Protein AF-A0A3P7NQ62-F1 (afdb_monomer)

Mean predicted aligned error: 7.1 Å

InterPro domains:
  IPR000615 Bestrophin [PTHR10736] (4-85)
  IPR021134 Bestrophin-like [PF01062] (8-86)

Foldseek 3Di:
DDDDDPDDPVVLQPDDPPHPCVVCVVVVVVVVVVVVVVVCCLPPPDDPVRNVVVVVVVVVVVVVVVVDPVVVVVVVVVVVVVVVCVVPVD

Solvent-accessible surface area (backbone atoms only — not comparable to full-atom values): 5496 Å² total; per-residue (Å²): 137,84,86,85,80,94,70,61,74,74,62,63,72,73,43,69,84,94,25,68,62,69,70,46,48,62,60,52,51,54,50,50,53,53,51,52,52,53,51,48,43,60,69,76,69,49,50,77,71,55,50,54,56,48,50,53,52,52,52,52,50,54,57,56,58,69,73,55,65,57,72,59,54,49,51,54,52,50,51,55,50,52,55,49,40,62,73,76,70,106

pLDDT: mean 88.23, std 11.8, range [40.22, 98.25]

Radius of gyration: 20.41 Å; Cα contacts (8 Å, |Δi|>4): 12; chains: 1; bounding box: 41×27×56 Å

Secondary structure (DSSP, 8-state):
------S-HHHHHT--TT-HHHHHHHHHHHHHHHHHHHHHHHHHT--HHHHHHHHHHHHHHHHHHHHS-HHHHHHHHHHHHHHHHHHH--

Structure (mmCIF, N/CA/C/O backbone):
data_AF-A0A3P7NQ62-F1
#
_entry.id   AF-A0A3P7NQ62-F1
#
loop_
_atom_site.group_PDB
_atom_site.id
_atom_site.type_symbol
_atom_site.label_atom_id
_atom_site.label_alt_id
_atom_site.label_comp_id
_atom_site.label_asym_id
_atom_site.label_entity_id
_atom_site.label_seq_id
_atom_site.pdbx_PDB_ins_code
_atom_site.Cartn_x
_atom_site.Cartn_y
_atom_site.Cartn_z
_atom_site.occupancy
_atom_site.B_iso_or_equiv
_atom_site.auth_seq_id
_atom_site.auth_comp_id
_atom_site.auth_asym_id
_atom_site.auth_atom_id
_atom_site.pdbx_PDB_model_num
ATOM 1 N N . MET A 1 1 ? 8.192 -0.306 -32.704 1.00 40.22 1 MET A N 1
ATOM 2 C CA . MET A 1 1 ? 7.404 0.947 -32.727 1.00 40.22 1 MET A CA 1
ATOM 3 C C . MET A 1 1 ? 7.817 1.745 -31.498 1.00 40.22 1 MET A C 1
ATOM 5 O O . MET A 1 1 ? 7.286 1.522 -30.420 1.00 40.22 1 MET A O 1
ATOM 9 N N . THR A 1 2 ? 8.874 2.542 -31.618 1.00 53.41 2 THR A N 1
ATOM 10 C CA . THR A 1 2 ? 9.408 3.360 -30.523 1.00 53.41 2 THR A CA 1
ATOM 11 C C . THR A 1 2 ? 8.580 4.636 -30.435 1.00 53.41 2 THR A C 1
ATOM 13 O O . THR A 1 2 ? 8.372 5.313 -31.438 1.00 53.41 2 THR A O 1
ATOM 16 N N . ILE A 1 3 ? 8.028 4.924 -29.259 1.00 62.91 3 ILE A N 1
ATOM 17 C CA . ILE A 1 3 ? 7.221 6.125 -29.043 1.00 62.91 3 ILE A CA 1
ATOM 18 C C . ILE A 1 3 ? 8.191 7.244 -28.643 1.00 62.91 3 ILE A C 1
ATOM 20 O O . ILE A 1 3 ? 8.797 7.160 -27.578 1.00 62.91 3 ILE A O 1
ATOM 24 N N . SER A 1 4 ? 8.390 8.241 -29.509 1.00 58.16 4 SER A N 1
ATOM 25 C CA . SER A 1 4 ? 9.142 9.464 -29.195 1.00 58.16 4 SER A CA 1
ATOM 26 C C . SER A 1 4 ? 8.210 10.477 -28.530 1.00 58.16 4 SER A C 1
ATOM 28 O O . SER A 1 4 ? 7.116 10.722 -29.042 1.00 58.16 4 SER A O 1
ATOM 30 N N . TYR A 1 5 ? 8.624 11.053 -27.402 1.00 62.81 5 TYR A N 1
ATOM 31 C CA . TYR A 1 5 ? 7.816 11.998 -26.631 1.00 62.81 5 TYR A CA 1
ATOM 32 C C . TYR A 1 5 ? 8.523 13.355 -26.541 1.00 62.81 5 TYR A C 1
ATOM 34 O O . TYR A 1 5 ? 9.613 13.425 -25.984 1.00 62.81 5 TYR A O 1
ATOM 42 N N . ASP A 1 6 ? 7.869 14.402 -27.048 1.00 65.38 6 ASP A N 1
ATOM 43 C CA . ASP A 1 6 ? 8.246 15.821 -26.890 1.00 65.38 6 ASP A CA 1
ATOM 44 C C . ASP A 1 6 ? 7.323 16.558 -25.888 1.00 65.38 6 ASP A C 1
ATOM 46 O O . ASP A 1 6 ? 7.343 17.782 -25.785 1.00 65.38 6 ASP A O 1
ATOM 50 N N . GLU A 1 7 ? 6.473 15.833 -25.151 1.00 64.81 7 GLU A N 1
ATOM 51 C CA . GLU A 1 7 ? 5.494 16.419 -24.222 1.00 64.81 7 GLU A CA 1
ATOM 52 C C . GLU A 1 7 ? 5.979 16.429 -22.763 1.00 64.81 7 GLU A C 1
ATOM 54 O O . GLU A 1 7 ? 6.744 15.564 -22.332 1.00 64.81 7 GLU A O 1
ATOM 59 N N . GLU A 1 8 ? 5.475 17.386 -21.976 1.00 75.38 8 GLU A N 1
ATOM 60 C CA . GLU A 1 8 ? 5.728 17.472 -20.536 1.00 75.38 8 GLU A CA 1
ATOM 61 C C . GLU A 1 8 ? 5.254 16.210 -19.787 1.00 75.38 8 GLU A C 1
ATOM 63 O O . GLU A 1 8 ? 4.217 15.615 -20.098 1.00 75.38 8 GLU A O 1
ATOM 68 N N . PHE A 1 9 ? 5.995 15.820 -18.741 1.00 76.12 9 PHE A N 1
ATOM 69 C CA . PHE A 1 9 ? 5.753 14.611 -17.935 1.00 76.12 9 PHE A CA 1
ATOM 70 C C . PHE A 1 9 ? 4.312 14.489 -17.397 1.00 76.12 9 PHE A C 1
ATOM 72 O O . PHE A 1 9 ? 3.779 13.387 -17.262 1.00 76.12 9 PHE A O 1
ATOM 79 N N . SER A 1 10 ? 3.653 15.618 -17.134 1.00 76.69 10 SER A N 1
ATOM 80 C CA . SER A 1 10 ? 2.260 15.693 -16.680 1.00 76.69 10 SER A CA 1
ATOM 81 C C . SER A 1 10 ? 1.265 15.114 -17.698 1.00 76.69 10 SER A C 1
ATOM 83 O O . SER A 1 10 ? 0.336 14.401 -17.313 1.00 76.69 10 SER A O 1
ATOM 85 N N . SER A 1 11 ? 1.482 15.349 -18.996 1.00 75.44 11 SER A N 1
ATOM 86 C CA . SER A 1 11 ? 0.619 14.851 -20.078 1.00 75.44 11 SER A CA 1
ATOM 87 C C . SER A 1 11 ? 0.721 13.327 -20.233 1.00 75.44 11 SER A C 1
ATOM 89 O O . SER A 1 11 ? -0.275 12.627 -20.442 1.00 75.44 11 SER A O 1
ATOM 91 N N . LEU A 1 12 ? 1.920 12.774 -20.018 1.00 79.25 12 LEU A N 1
ATOM 92 C CA . LEU A 1 12 ? 2.184 11.331 -20.059 1.00 79.25 12 LEU A CA 1
ATOM 93 C C . LEU A 1 12 ? 1.384 10.546 -19.007 1.00 79.25 12 LEU A C 1
ATOM 95 O O . LEU A 1 12 ? 0.923 9.438 -19.293 1.00 79.25 12 LEU A O 1
ATOM 99 N N . MET A 1 13 ? 1.165 11.115 -17.815 1.00 77.88 13 MET A N 1
ATOM 100 C CA . MET A 1 13 ? 0.417 10.457 -16.734 1.00 77.88 13 MET A CA 1
ATOM 101 C C . MET A 1 13 ? -1.073 10.265 -17.053 1.00 77.88 13 MET A C 1
ATOM 103 O O . MET A 1 13 ? -1.690 9.331 -16.537 1.00 77.88 13 MET A O 1
ATOM 107 N N . LEU A 1 14 ? -1.652 11.121 -17.900 1.00 78.50 14 LEU A N 1
ATOM 108 C CA . LEU A 1 14 ? -3.086 11.132 -18.217 1.00 78.50 14 LEU A CA 1
ATOM 109 C C . LEU A 1 14 ? -3.453 10.265 -19.429 1.00 78.50 14 LEU A C 1
ATOM 111 O O . LEU A 1 14 ? -4.632 10.077 -19.739 1.00 78.50 14 LEU A O 1
ATOM 115 N N . ARG A 1 15 ? -2.466 9.697 -20.124 1.00 81.00 15 ARG A N 1
ATOM 116 C CA . ARG A 1 15 ? -2.718 8.825 -21.274 1.00 81.00 15 ARG A CA 1
ATOM 117 C C . ARG A 1 15 ? -3.268 7.474 -20.808 1.00 81.00 15 ARG A C 1
ATOM 119 O O . ARG A 1 15 ? -2.870 6.959 -19.776 1.00 81.00 15 ARG A O 1
ATOM 126 N N . TRP A 1 16 ? -4.173 6.863 -21.577 1.00 76.62 16 TRP A N 1
ATOM 127 C CA . TRP A 1 16 ? -4.782 5.565 -21.217 1.00 76.62 16 TRP A CA 1
ATOM 128 C C . TRP A 1 16 ? -4.063 4.351 -21.832 1.00 76.62 16 TRP A C 1
ATOM 130 O O . TRP A 1 16 ? -3.903 3.305 -21.198 1.00 76.62 16 TRP A O 1
ATOM 140 N N . ARG A 1 17 ? -3.616 4.454 -23.092 1.00 78.06 17 ARG A N 1
ATOM 141 C CA . ARG A 1 17 ? -2.915 3.354 -23.780 1.00 78.06 17 ARG A CA 1
ATOM 142 C C . ARG A 1 17 ? -1.483 3.230 -23.255 1.00 78.06 17 ARG A C 1
ATOM 144 O O . ARG A 1 17 ? -0.720 4.177 -23.385 1.00 78.06 17 ARG A O 1
ATOM 151 N N . GLY A 1 18 ? -1.135 2.061 -22.711 1.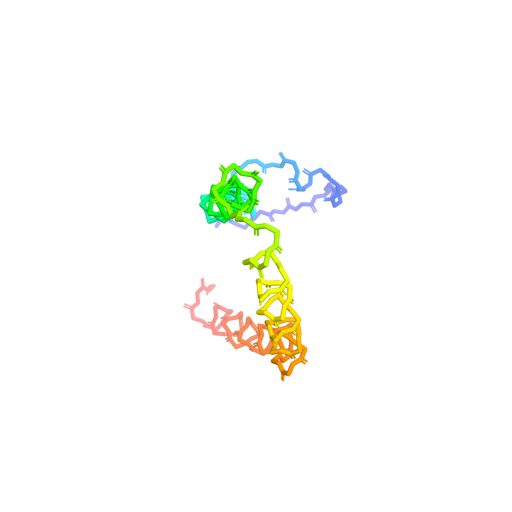00 76.25 18 GLY A N 1
ATOM 152 C CA . GLY A 1 18 ? 0.206 1.776 -22.176 1.00 76.25 18 GLY A CA 1
ATOM 153 C C . GLY A 1 18 ? 0.508 2.431 -20.825 1.00 76.25 18 GLY A C 1
ATOM 154 O O . GLY A 1 18 ? 1.649 2.402 -20.386 1.00 76.25 18 GLY A O 1
ATOM 155 N N . SER A 1 19 ? -0.495 3.021 -20.173 1.00 84.75 19 SER A N 1
ATOM 156 C CA . SER A 1 19 ? -0.312 3.718 -18.904 1.00 84.75 19 SER A CA 1
ATOM 157 C C . SER A 1 19 ? -0.330 2.783 -17.706 1.00 84.75 19 SER A C 1
ATOM 159 O O . SER A 1 19 ? -1.058 1.784 -17.690 1.00 84.75 19 SER A O 1
ATOM 161 N N . LEU A 1 20 ? 0.430 3.169 -16.679 1.00 85.75 20 LEU A N 1
ATOM 162 C CA . LEU A 1 20 ? 0.469 2.515 -15.375 1.00 85.75 20 LEU A CA 1
ATOM 163 C C . LEU A 1 20 ? -0.938 2.354 -14.788 1.00 85.75 20 LEU A C 1
ATOM 165 O O . LEU A 1 20 ? -1.247 1.305 -14.226 1.00 85.75 20 LEU A O 1
ATOM 169 N N . TRP A 1 21 ? -1.815 3.344 -14.994 1.00 87.50 21 TRP A N 1
ATOM 170 C CA . TRP A 1 21 ? -3.197 3.293 -14.518 1.00 87.50 21 TRP A CA 1
ATOM 171 C C . TRP A 1 21 ? -3.924 2.055 -15.026 1.00 87.50 21 TRP A C 1
ATOM 173 O O . TRP A 1 21 ? -4.547 1.348 -14.246 1.00 87.50 21 TRP A O 1
ATOM 183 N N . LYS A 1 22 ? -3.791 1.718 -16.311 1.00 86.12 22 LYS A N 1
ATOM 184 C CA . LYS A 1 22 ? -4.464 0.543 -16.877 1.00 86.12 22 LYS A CA 1
ATOM 185 C C . LYS A 1 22 ? -3.953 -0.770 -16.270 1.00 86.12 22 LYS A C 1
ATOM 187 O O . LYS A 1 22 ? -4.722 -1.726 -16.184 1.00 86.12 22 LYS A O 1
ATOM 192 N N . ALA A 1 23 ? -2.679 -0.819 -15.879 1.00 87.94 23 ALA A N 1
ATOM 193 C CA . ALA A 1 23 ? -2.070 -1.995 -15.267 1.00 87.94 23 ALA A CA 1
ATOM 194 C C . ALA A 1 23 ? -2.493 -2.161 -13.799 1.00 87.94 23 ALA A C 1
ATOM 196 O O . ALA A 1 23 ? -2.895 -3.250 -13.411 1.00 87.94 23 ALA A O 1
ATOM 197 N N . VAL A 1 24 ? -2.462 -1.081 -13.014 1.00 92.81 24 VAL A N 1
ATOM 198 C CA . VAL A 1 24 ? -2.634 -1.132 -11.550 1.00 92.81 24 VAL A CA 1
ATOM 199 C C . VAL A 1 24 ? -4.097 -1.002 -11.113 1.00 92.81 24 VAL A C 1
ATOM 201 O O . VAL A 1 24 ? -4.452 -1.437 -10.023 1.00 92.81 24 VAL A O 1
ATOM 204 N N . LEU A 1 25 ? -4.982 -0.438 -11.946 1.00 92.31 25 LEU A N 1
ATOM 205 C CA . LEU A 1 25 ? -6.357 -0.111 -11.541 1.00 92.31 25 LEU A CA 1
ATOM 206 C C . LEU A 1 25 ? -7.142 -1.319 -11.009 1.00 92.31 25 LEU A C 1
ATOM 208 O O . LEU A 1 25 ? -7.908 -1.168 -10.063 1.00 92.31 25 LEU A O 1
ATOM 212 N N . LYS A 1 26 ? -6.955 -2.513 -11.586 1.00 93.12 26 LYS A N 1
ATOM 213 C CA . LYS A 1 26 ? -7.656 -3.724 -11.126 1.00 93.12 26 LYS A CA 1
ATOM 214 C C . LYS A 1 26 ? -7.239 -4.117 -9.710 1.00 93.12 26 LYS A C 1
ATOM 216 O O . LYS A 1 26 ? -8.107 -4.339 -8.869 1.00 93.12 26 LYS A O 1
ATOM 221 N N . ASP A 1 27 ? -5.935 -4.154 -9.454 1.00 95.00 27 ASP A N 1
ATOM 222 C CA . ASP A 1 27 ? -5.385 -4.482 -8.137 1.00 95.00 27 ASP A CA 1
ATOM 223 C C . ASP A 1 27 ? -5.742 -3.403 -7.108 1.00 95.00 27 ASP A C 1
ATOM 225 O O . ASP A 1 27 ? -6.120 -3.716 -5.981 1.00 95.00 27 ASP A O 1
ATOM 229 N N . LEU A 1 28 ? -5.726 -2.130 -7.518 1.00 95.00 28 LEU A N 1
ATOM 230 C CA . LEU A 1 28 ? -6.115 -1.004 -6.672 1.00 95.00 28 LEU A CA 1
ATOM 231 C C . LEU A 1 28 ? -7.588 -1.085 -6.250 1.00 95.00 28 LEU A C 1
ATOM 233 O O . LEU A 1 28 ? -7.909 -0.894 -5.079 1.00 95.00 28 LEU A O 1
ATOM 237 N N . ILE A 1 29 ? -8.491 -1.397 -7.186 1.00 96.88 29 ILE A N 1
ATOM 238 C CA . ILE A 1 29 ? -9.916 -1.573 -6.880 1.00 96.88 29 ILE A CA 1
ATOM 239 C C . ILE A 1 29 ? -10.109 -2.741 -5.907 1.00 96.88 29 ILE A C 1
ATOM 241 O O . ILE A 1 29 ? -10.828 -2.592 -4.921 1.00 96.88 29 ILE A O 1
ATOM 245 N N . ALA A 1 30 ? -9.453 -3.880 -6.144 1.00 97.44 30 ALA A N 1
ATOM 246 C CA . ALA A 1 30 ? -9.538 -5.032 -5.249 1.00 97.44 30 ALA A CA 1
ATOM 247 C C . ALA A 1 30 ? -9.035 -4.699 -3.832 1.00 97.44 30 ALA A C 1
ATOM 249 O O . ALA A 1 30 ? -9.678 -5.067 -2.847 1.00 97.44 30 ALA A O 1
ATOM 250 N N . PHE A 1 3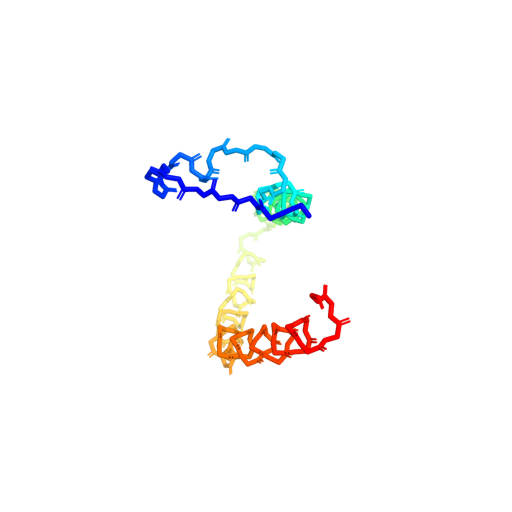1 ? -7.937 -3.944 -3.729 1.00 97.00 31 PHE A N 1
ATOM 251 C CA . PHE A 1 31 ? -7.404 -3.464 -2.457 1.00 97.00 31 PHE A CA 1
ATOM 252 C C . PHE A 1 31 ? -8.410 -2.578 -1.709 1.00 97.00 31 PHE A C 1
ATOM 254 O O . PHE A 1 31 ? -8.691 -2.826 -0.536 1.00 97.00 31 PHE A O 1
ATOM 261 N N . TYR A 1 32 ? -9.007 -1.590 -2.386 1.00 97.81 32 TYR A N 1
ATOM 262 C CA . TYR A 1 32 ? -10.006 -0.717 -1.764 1.00 97.81 32 TYR A CA 1
ATOM 263 C C . TYR A 1 32 ? -11.254 -1.475 -1.320 1.00 97.81 32 TYR A C 1
ATOM 265 O O . TYR A 1 32 ? -11.766 -1.206 -0.236 1.00 97.81 32 TYR A O 1
ATOM 273 N N . ILE A 1 33 ? -11.726 -2.441 -2.111 1.00 98.25 33 ILE A N 1
ATOM 274 C CA . ILE A 1 33 ? -12.858 -3.288 -1.717 1.00 98.25 33 ILE A CA 1
ATOM 275 C C . ILE A 1 33 ? -12.541 -4.007 -0.401 1.00 98.25 33 ILE A C 1
ATOM 277 O O . ILE A 1 33 ? -13.328 -3.926 0.540 1.00 98.25 33 ILE A O 1
ATOM 281 N N . GLY A 1 34 ? -11.375 -4.653 -0.299 1.00 98.12 34 GLY A N 1
ATOM 282 C CA . GLY A 1 34 ? -10.948 -5.318 0.934 1.00 98.12 34 GLY A CA 1
ATOM 283 C C . GLY A 1 34 ? -10.834 -4.354 2.119 1.00 98.12 34 GLY A C 1
ATOM 284 O O . GLY A 1 34 ? -11.335 -4.648 3.204 1.00 98.12 34 GLY A O 1
ATOM 285 N N . TYR A 1 35 ? -10.248 -3.176 1.901 1.00 97.25 35 TYR A N 1
ATOM 286 C CA . TYR A 1 35 ? -10.125 -2.137 2.923 1.00 97.25 35 TYR A CA 1
ATOM 287 C C . TYR A 1 35 ? -11.490 -1.695 3.468 1.00 97.25 35 TYR A C 1
ATOM 289 O O . TYR A 1 35 ? -11.697 -1.676 4.681 1.00 97.25 35 TYR A O 1
ATOM 297 N N . TYR A 1 36 ? -12.447 -1.397 2.586 1.00 97.88 36 TYR A N 1
ATOM 298 C CA . TYR A 1 36 ? -13.785 -0.976 3.003 1.00 97.88 36 TYR A CA 1
ATOM 299 C C . TYR A 1 36 ? -14.572 -2.096 3.685 1.00 97.88 36 TYR A C 1
ATOM 301 O O . TYR A 1 36 ? -15.336 -1.810 4.604 1.00 97.88 36 TYR A O 1
ATOM 309 N N . ILE A 1 37 ? -14.364 -3.360 3.302 1.00 97.81 37 ILE A N 1
ATOM 310 C CA . ILE A 1 37 ? -14.948 -4.506 4.014 1.00 97.81 37 ILE A CA 1
ATOM 311 C C . ILE A 1 37 ? -14.440 -4.546 5.460 1.00 97.81 37 ILE A C 1
ATOM 313 O O . ILE A 1 37 ? -15.242 -4.650 6.386 1.00 97.81 37 ILE A O 1
ATOM 317 N N . ILE A 1 38 ? -13.127 -4.420 5.669 1.00 96.19 38 ILE A N 1
ATOM 318 C CA . ILE A 1 38 ? -12.531 -4.417 7.014 1.00 96.19 38 ILE A CA 1
ATOM 319 C C . ILE A 1 38 ? -13.045 -3.225 7.831 1.00 96.19 38 ILE A C 1
ATOM 321 O O . ILE A 1 38 ? -13.426 -3.391 8.990 1.00 96.19 38 ILE A O 1
ATOM 325 N N . LEU A 1 39 ? -13.119 -2.040 7.220 1.00 95.69 39 LEU A N 1
ATOM 326 C CA . LEU A 1 39 ? -13.653 -0.840 7.862 1.00 95.69 39 LEU A CA 1
ATOM 327 C C . LEU A 1 39 ? -15.122 -1.019 8.281 1.00 95.69 39 LEU A C 1
ATOM 329 O O . LEU A 1 39 ? -15.495 -0.671 9.400 1.00 95.69 39 LEU A O 1
ATOM 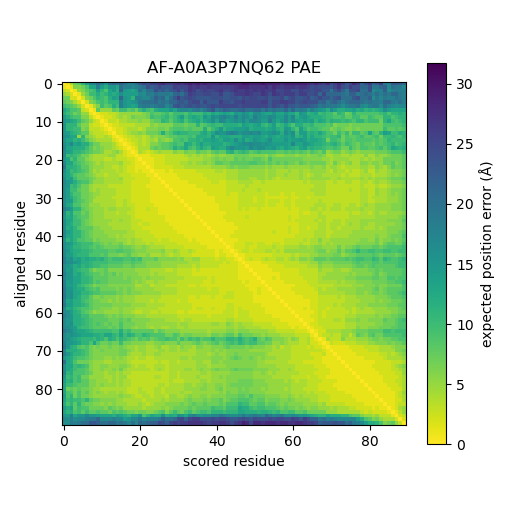333 N N . ALA A 1 40 ? -15.949 -1.610 7.413 1.00 97.12 40 ALA A N 1
ATOM 334 C CA . ALA A 1 40 ? -17.350 -1.891 7.711 1.00 97.12 40 ALA A CA 1
ATOM 335 C C . ALA A 1 40 ? -17.498 -2.899 8.860 1.00 97.12 40 ALA A C 1
ATOM 337 O O . ALA A 1 40 ? -18.334 -2.706 9.742 1.00 97.12 40 ALA A O 1
ATOM 338 N N . ILE A 1 41 ? -16.659 -3.940 8.896 1.00 96.25 41 ILE A N 1
ATOM 339 C CA . ILE A 1 41 ? -16.618 -4.902 10.006 1.00 96.25 41 ILE A CA 1
ATOM 340 C C . ILE A 1 41 ? -16.288 -4.178 11.319 1.00 96.25 41 ILE A C 1
ATOM 342 O O . ILE A 1 41 ? -17.000 -4.347 12.310 1.00 96.25 41 ILE A O 1
ATOM 346 N N . GLN A 1 42 ? -15.270 -3.313 11.322 1.00 94.25 42 GLN A N 1
ATOM 347 C CA . GLN A 1 42 ? -14.882 -2.546 12.507 1.00 94.25 42 GLN A CA 1
ATOM 348 C C . GLN A 1 42 ? -16.012 -1.633 13.017 1.00 94.25 42 GLN A C 1
ATOM 350 O O . GLN A 1 42 ? -16.189 -1.501 14.226 1.00 94.25 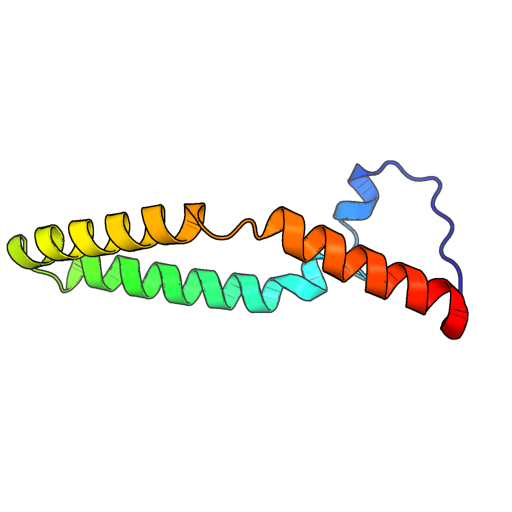42 GLN A O 1
ATOM 355 N N . TRP A 1 43 ? -16.763 -0.994 12.116 1.00 92.88 43 TRP A N 1
ATOM 356 C CA . TRP A 1 43 ? -17.819 -0.045 12.482 1.00 92.88 43 TRP A CA 1
ATOM 357 C C . TRP A 1 43 ? -19.121 -0.713 12.923 1.00 92.88 43 TRP A C 1
ATOM 359 O O . TRP A 1 43 ? -19.713 -0.280 13.909 1.00 92.88 43 TRP A O 1
ATOM 369 N N . TYR A 1 44 ? -19.574 -1.737 12.196 1.00 95.31 44 TYR A N 1
ATOM 370 C CA . TYR A 1 44 ? -20.925 -2.284 12.358 1.00 95.31 44 TYR A CA 1
ATOM 371 C C . TYR A 1 44 ? -20.983 -3.618 13.105 1.00 95.31 44 TYR A C 1
ATOM 373 O O . TYR A 1 44 ? -22.056 -3.984 13.577 1.00 95.31 44 TYR A O 1
ATOM 381 N N . VAL A 1 45 ? -19.874 -4.361 13.190 1.00 95.00 45 VAL A N 1
ATOM 382 C CA . VAL A 1 45 ? -19.874 -5.733 13.731 1.00 95.00 45 VAL A CA 1
ATOM 383 C C . VAL A 1 45 ? -19.143 -5.829 15.068 1.00 95.00 45 VAL A C 1
ATOM 385 O O . VAL A 1 45 ? -19.596 -6.558 15.946 1.00 95.00 45 VAL A O 1
ATOM 388 N N . LEU A 1 46 ? -18.016 -5.130 15.232 1.00 93.75 46 LEU A N 1
ATOM 389 C CA . LEU A 1 46 ? -17.182 -5.269 16.429 1.00 93.75 46 LEU A CA 1
ATOM 390 C C . LEU A 1 46 ? -17.743 -4.505 17.634 1.00 93.75 46 LEU A C 1
ATOM 392 O O . LEU A 1 46 ? -18.059 -3.317 17.547 1.00 93.75 46 LEU A O 1
ATOM 396 N N . ASP A 1 47 ? -17.747 -5.181 18.781 1.00 93.62 47 ASP A N 1
ATOM 397 C CA . ASP A 1 47 ? -17.981 -4.575 20.093 1.00 93.62 47 ASP A CA 1
ATOM 398 C C . ASP A 1 47 ? -16.754 -3.780 20.582 1.00 93.62 47 ASP A C 1
ATOM 400 O O . ASP A 1 47 ? -15.634 -3.965 20.094 1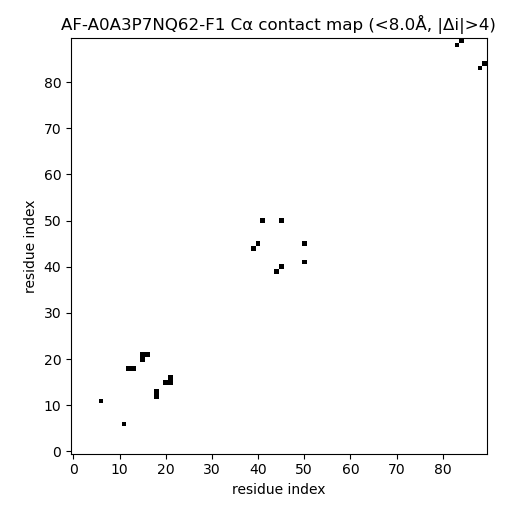.00 93.62 47 ASP A O 1
ATOM 404 N N . GLU A 1 48 ? -16.940 -2.914 21.579 1.00 92.19 48 GLU A N 1
ATOM 405 C CA . GLU A 1 48 ? -15.902 -2.015 22.099 1.00 92.19 48 GLU A CA 1
ATOM 406 C C . GLU A 1 48 ? -14.632 -2.767 22.535 1.00 92.19 48 GLU A C 1
ATOM 408 O O . GLU A 1 48 ? -13.518 -2.385 22.175 1.00 92.19 48 GLU A O 1
ATOM 413 N N . LYS A 1 49 ? -14.788 -3.916 23.211 1.00 94.12 49 LYS A N 1
ATOM 414 C CA . LYS A 1 49 ? -13.642 -4.756 23.604 1.00 94.12 49 LYS A CA 1
ATOM 415 C C . LYS A 1 49 ? -12.922 -5.365 22.402 1.00 94.12 49 LYS A C 1
ATOM 417 O O . LYS A 1 49 ? -11.703 -5.497 22.403 1.00 94.12 49 LYS A O 1
ATOM 422 N N . GLN A 1 50 ? -13.656 -5.756 21.362 1.00 94.25 50 GLN A N 1
ATOM 423 C CA . GLN A 1 50 ? -13.065 -6.351 20.160 1.00 94.25 50 GLN A CA 1
ATOM 424 C C . GLN A 1 50 ? -12.296 -5.311 19.339 1.00 94.25 50 GLN A C 1
ATOM 426 O O . GLN A 1 50 ? -11.266 -5.643 18.753 1.00 94.25 50 GLN A O 1
ATOM 431 N N . LYS A 1 51 ? -12.751 -4.051 19.331 1.00 94.56 51 LYS A N 1
ATOM 432 C CA . LYS A 1 51 ? -12.031 -2.932 18.703 1.00 94.56 51 LYS A CA 1
ATOM 433 C C . LYS A 1 51 ? -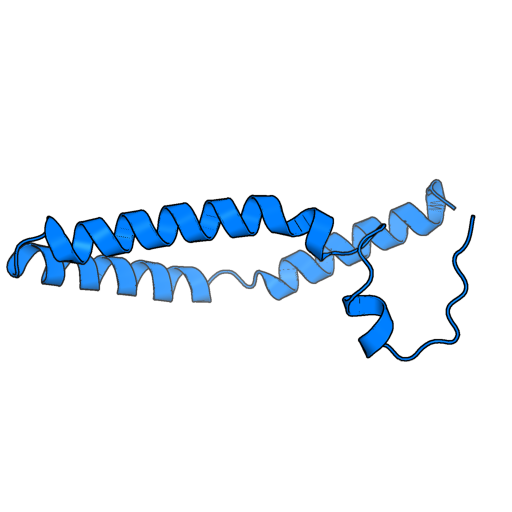10.679 -2.669 19.368 1.00 94.56 51 LYS A C 1
ATOM 435 O O . LYS A 1 51 ? -9.712 -2.367 18.667 1.00 94.56 51 LYS A O 1
ATOM 440 N N . GLU A 1 52 ? -10.584 -2.834 20.686 1.00 94.69 52 GLU A N 1
ATOM 441 C CA . GLU A 1 52 ? -9.315 -2.716 21.415 1.00 94.69 52 GLU A CA 1
ATOM 442 C C . GLU A 1 52 ? -8.309 -3.781 20.951 1.00 94.69 52 GLU A C 1
ATOM 444 O O . GLU A 1 52 ? -7.201 -3.452 20.525 1.00 94.69 52 GLU A O 1
ATOM 449 N N . TYR A 1 53 ? -8.723 -5.053 20.902 1.00 94.81 53 TYR A N 1
ATOM 450 C CA . TYR A 1 53 ? -7.874 -6.124 20.366 1.00 94.81 53 TYR A CA 1
ATOM 451 C C . TYR A 1 53 ? -7.506 -5.897 18.896 1.00 94.81 53 TYR A C 1
ATOM 453 O O . TYR A 1 53 ? -6.365 -6.135 18.498 1.00 94.81 53 TYR A O 1
ATOM 461 N N . PHE A 1 54 ? -8.450 -5.415 18.084 1.00 94.62 54 PHE A N 1
ATOM 462 C CA . PHE A 1 54 ? -8.207 -5.104 16.677 1.00 94.62 54 PHE A CA 1
ATOM 463 C C . PHE A 1 54 ? -7.156 -4.000 16.503 1.00 94.62 54 PHE A C 1
ATOM 465 O O . PHE A 1 54 ? -6.299 -4.106 15.631 1.00 94.62 54 PHE A O 1
ATOM 472 N N . THR A 1 55 ? -7.145 -2.992 17.378 1.00 94.25 55 THR A N 1
ATOM 473 C CA . THR A 1 55 ? -6.093 -1.959 17.402 1.00 94.25 55 THR A CA 1
ATOM 474 C C . THR A 1 55 ? -4.708 -2.574 17.617 1.00 94.25 55 THR A C 1
ATOM 476 O O . THR A 1 55 ? -3.753 -2.197 16.939 1.00 94.25 55 THR A O 1
ATOM 479 N N . GLY A 1 56 ? -4.604 -3.583 18.489 1.00 94.94 56 GLY A N 1
ATOM 480 C CA . GLY A 1 56 ? -3.371 -4.350 18.675 1.00 94.94 56 GLY A CA 1
ATOM 481 C C . GLY A 1 56 ? -2.895 -5.043 17.392 1.00 94.94 56 GLY A C 1
ATOM 482 O O . GLY A 1 56 ? -1.711 -4.984 17.065 1.00 94.94 56 GLY A O 1
ATOM 483 N N . TRP A 1 57 ? -3.813 -5.636 16.622 1.00 95.19 57 TRP A N 1
ATOM 484 C CA . TRP A 1 57 ? -3.499 -6.239 15.320 1.00 95.19 57 TRP A CA 1
ATOM 485 C C . TRP A 1 57 ? -3.021 -5.215 14.290 1.00 95.19 57 TRP A C 1
ATOM 487 O O . TRP A 1 57 ? -2.048 -5.479 13.585 1.00 95.19 57 TRP A O 1
ATOM 497 N N . ILE A 1 58 ? -3.665 -4.044 14.217 1.00 94.81 58 ILE A N 1
ATOM 498 C CA . ILE A 1 58 ? -3.241 -2.957 13.320 1.00 94.81 58 ILE A CA 1
ATOM 499 C C . ILE A 1 58 ? -1.797 -2.561 13.628 1.00 94.81 58 ILE A C 1
ATOM 501 O O . ILE A 1 58 ? -0.975 -2.490 12.717 1.00 94.81 58 ILE A O 1
ATOM 505 N N . HIS A 1 59 ? -1.477 -2.360 14.907 1.00 95.75 59 HIS A N 1
ATOM 506 C CA . HIS A 1 59 ? -0.130 -1.985 15.325 1.00 95.75 59 HIS A CA 1
ATOM 507 C C . HIS A 1 59 ? 0.907 -3.061 14.973 1.00 95.75 59 HIS A C 1
ATOM 509 O O . HIS A 1 59 ? 1.997 -2.756 14.491 1.00 95.75 59 HIS A O 1
ATOM 515 N N . TRP A 1 60 ? 0.552 -4.337 15.139 1.00 94.69 60 TRP A N 1
ATOM 516 C CA . TRP A 1 60 ? 1.421 -5.450 14.760 1.00 94.69 60 TRP A CA 1
ATOM 517 C C . TRP A 1 60 ? 1.720 -5.463 13.251 1.00 94.69 60 TRP A C 1
ATOM 519 O O . TRP A 1 60 ? 2.866 -5.653 12.841 1.00 94.69 60 TRP A O 1
ATOM 529 N N . CYS A 1 61 ? 0.708 -5.196 12.419 1.00 93.50 61 CYS A N 1
ATOM 530 C CA . CYS A 1 61 ? 0.869 -5.057 10.971 1.00 93.50 61 CYS A CA 1
ATOM 531 C C . CYS A 1 61 ? 1.724 -3.841 10.585 1.00 93.50 61 CYS A C 1
ATOM 533 O O . CYS A 1 61 ? 2.536 -3.941 9.665 1.00 93.50 61 CYS A O 1
ATOM 535 N N . GLU A 1 62 ? 1.567 -2.711 11.277 1.00 93.81 62 GLU A N 1
ATOM 536 C CA . GLU A 1 62 ? 2.359 -1.498 11.044 1.00 93.81 62 GLU A CA 1
ATOM 537 C C . GLU A 1 62 ? 3.850 -1.755 11.281 1.00 93.81 62 GLU A C 1
ATOM 539 O O . GLU A 1 62 ? 4.674 -1.479 10.407 1.00 93.81 62 GLU A O 1
ATOM 544 N N . ILE A 1 63 ? 4.187 -2.370 12.418 1.00 93.38 63 ILE A N 1
ATOM 545 C CA . ILE A 1 63 ? 5.562 -2.764 12.737 1.00 93.38 63 ILE A CA 1
ATOM 546 C C . ILE A 1 63 ? 6.089 -3.753 11.683 1.00 93.38 63 ILE A C 1
ATOM 548 O O . ILE A 1 63 ? 7.180 -3.569 11.143 1.00 93.38 63 ILE A O 1
ATOM 552 N N . GLY A 1 64 ? 5.291 -4.762 11.316 1.00 90.56 64 GLY A N 1
ATOM 553 C CA . GLY A 1 64 ? 5.625 -5.719 10.257 1.00 90.56 64 GLY A CA 1
ATOM 554 C C . GLY A 1 64 ? 5.955 -5.057 8.914 1.00 90.56 64 GLY A C 1
ATOM 555 O O . GLY A 1 64 ? 6.932 -5.425 8.259 1.00 90.56 64 GLY A O 1
ATOM 556 N N . SER A 1 65 ? 5.182 -4.040 8.524 1.00 89.88 65 SER A N 1
ATOM 557 C CA . SER A 1 65 ? 5.374 -3.310 7.267 1.00 89.88 65 SER A CA 1
ATOM 558 C C . SER A 1 65 ? 6.680 -2.515 7.223 1.00 89.88 65 SER A C 1
ATOM 560 O O . SER A 1 65 ? 7.190 -2.267 6.131 1.00 89.88 65 SER A O 1
ATOM 562 N N . GLN A 1 66 ? 7.225 -2.103 8.370 1.00 89.25 66 GLN A N 1
ATOM 563 C CA . GLN A 1 66 ? 8.478 -1.344 8.432 1.00 89.25 66 GLN A CA 1
ATOM 564 C C . GLN A 1 66 ? 9.720 -2.229 8.252 1.00 89.25 66 GLN A C 1
ATOM 566 O O . GLN A 1 66 ? 10.758 -1.742 7.808 1.00 89.25 66 GLN A O 1
ATOM 571 N N . TYR A 1 67 ? 9.627 -3.527 8.554 1.00 88.19 67 TYR A N 1
ATOM 572 C CA . TYR A 1 67 ? 10.768 -4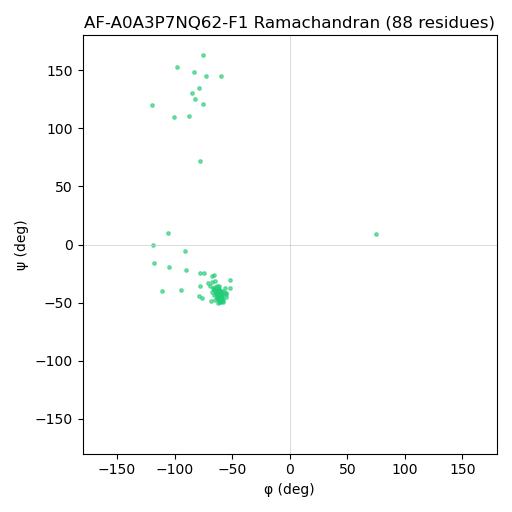.444 8.454 1.00 88.19 67 TYR A CA 1
ATOM 573 C C . TYR A 1 67 ? 11.135 -4.833 7.020 1.00 88.19 67 TYR A C 1
ATOM 575 O O . TYR A 1 67 ? 12.277 -5.223 6.773 1.00 88.19 67 TYR A O 1
ATOM 583 N N . ILE A 1 68 ? 10.196 -4.760 6.07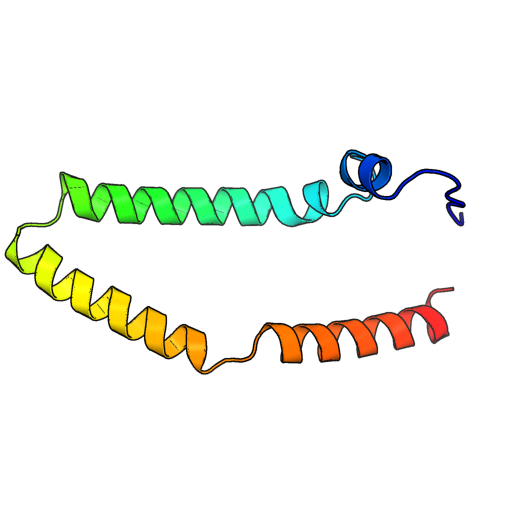4 1.00 87.38 68 ILE A N 1
ATOM 584 C CA . ILE A 1 68 ? 10.425 -5.194 4.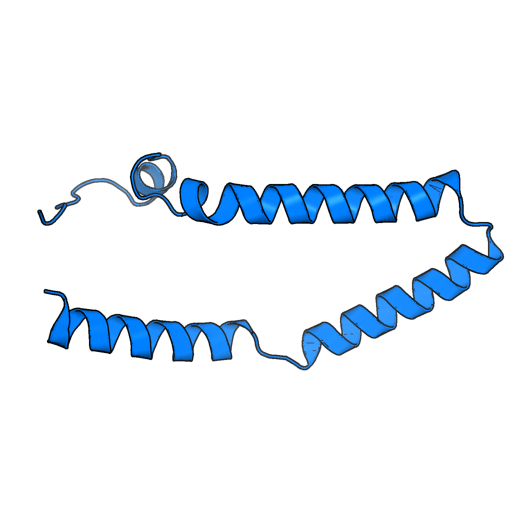692 1.00 87.38 68 ILE A CA 1
ATOM 585 C C . ILE A 1 68 ? 10.688 -3.960 3.818 1.00 87.38 68 ILE A C 1
ATOM 587 O O . ILE A 1 68 ? 9.754 -3.211 3.526 1.00 87.38 68 ILE A O 1
ATOM 591 N N . PRO A 1 69 ? 11.924 -3.742 3.325 1.00 90.56 69 PRO A N 1
ATOM 592 C CA . PRO A 1 69 ? 12.242 -2.603 2.469 1.00 90.56 69 PRO A CA 1
ATOM 593 C C . PRO A 1 69 ? 11.762 -2.856 1.029 1.00 90.56 69 PRO A C 1
ATOM 595 O O . PRO A 1 69 ? 12.553 -3.085 0.111 1.00 90.56 69 PRO A O 1
ATOM 598 N N . LEU A 1 70 ? 10.444 -2.822 0.818 1.00 90.69 70 LEU A N 1
ATOM 599 C CA . LEU A 1 70 ? 9.805 -3.157 -0.460 1.00 90.69 70 LEU A CA 1
ATOM 600 C C . LEU A 1 70 ? 10.316 -2.296 -1.620 1.00 90.69 70 LEU A C 1
ATOM 602 O O . LEU A 1 70 ? 10.588 -2.825 -2.694 1.00 90.69 70 LEU A O 1
ATOM 606 N N . SER A 1 71 ? 10.519 -0.995 -1.399 1.00 92.12 71 SER A N 1
ATOM 607 C CA . SER A 1 71 ? 11.028 -0.081 -2.430 1.00 92.12 71 SER A CA 1
ATOM 608 C C . SER A 1 71 ? 12.423 -0.473 -2.921 1.00 92.12 71 SER A C 1
ATOM 610 O O . SER A 1 71 ? 12.705 -0.395 -4.115 1.00 92.12 71 SER A O 1
ATOM 612 N N . PHE A 1 72 ? 13.286 -0.940 -2.014 1.00 93.25 72 PHE A N 1
ATOM 613 C CA . PHE A 1 72 ? 14.630 -1.401 -2.357 1.00 93.25 72 PHE A CA 1
ATOM 614 C C . PHE A 1 72 ? 14.576 -2.688 -3.187 1.00 93.25 72 PHE A C 1
ATOM 616 O O . PHE A 1 72 ? 15.184 -2.768 -4.254 1.00 93.25 72 PHE A O 1
ATOM 623 N N . LEU A 1 73 ? 13.793 -3.670 -2.732 1.00 95.06 73 LEU A N 1
ATOM 624 C CA . LEU A 1 73 ? 13.612 -4.946 -3.430 1.00 95.06 73 LEU A CA 1
ATOM 625 C C . LEU A 1 73 ? 13.009 -4.750 -4.825 1.00 95.06 73 LEU A C 1
ATOM 627 O O . LEU A 1 73 ? 13.494 -5.333 -5.794 1.00 95.06 73 LEU A O 1
ATOM 631 N N . LEU A 1 74 ? 11.992 -3.892 -4.940 1.00 94.62 74 LEU A N 1
ATOM 632 C CA . LEU A 1 74 ? 11.361 -3.560 -6.212 1.00 94.62 74 LEU A CA 1
ATOM 633 C C . LEU A 1 74 ? 12.356 -2.881 -7.160 1.00 94.62 74 LEU A C 1
ATOM 635 O O . LEU A 1 74 ? 12.427 -3.250 -8.329 1.00 94.62 74 LEU A O 1
ATOM 639 N N . GLY A 1 75 ? 13.162 -1.941 -6.658 1.00 95.12 75 GLY A N 1
ATOM 640 C CA . GLY A 1 75 ? 14.211 -1.281 -7.438 1.00 95.12 75 GLY A CA 1
ATOM 641 C C . GLY A 1 75 ? 15.233 -2.267 -8.008 1.00 95.12 75 GLY A C 1
ATOM 642 O O . GLY A 1 75 ? 15.532 -2.222 -9.204 1.00 95.12 75 GLY A O 1
ATOM 643 N N . PHE A 1 76 ? 15.712 -3.211 -7.192 1.00 95.50 76 PHE A N 1
ATOM 644 C CA . PHE A 1 76 ? 16.589 -4.293 -7.650 1.00 95.50 76 PHE A CA 1
ATOM 645 C C . PHE A 1 76 ? 15.914 -5.180 -8.702 1.00 95.50 76 PHE A C 1
ATOM 647 O O . PHE A 1 76 ? 16.492 -5.444 -9.758 1.00 95.50 76 PHE A O 1
ATOM 654 N N . PHE A 1 77 ? 14.678 -5.604 -8.441 1.00 95.94 77 PHE A N 1
ATOM 655 C CA . PHE A 1 77 ? 13.917 -6.471 -9.338 1.00 95.94 77 PHE A CA 1
ATOM 656 C C . PHE A 1 77 ? 13.686 -5.827 -10.711 1.00 95.94 77 PHE A C 1
ATOM 658 O O . PHE A 1 77 ? 13.988 -6.428 -11.744 1.00 95.94 77 PHE A O 1
ATOM 665 N N . VAL A 1 78 ? 13.213 -4.578 -10.729 1.00 95.81 78 VAL A N 1
ATOM 666 C CA . VAL A 1 78 ? 12.968 -3.821 -11.962 1.00 95.81 78 VAL A CA 1
ATOM 667 C C . VAL A 1 78 ? 14.271 -3.590 -12.725 1.00 95.81 78 VAL A C 1
ATOM 669 O O . VAL A 1 78 ? 14.289 -3.782 -13.938 1.00 95.81 78 VAL A O 1
ATOM 672 N N . SER A 1 79 ? 15.374 -3.264 -12.041 1.00 95.44 79 SER A N 1
ATOM 673 C CA . SER A 1 79 ? 16.677 -3.048 -12.692 1.00 95.44 79 SER A CA 1
ATOM 674 C C . SER A 1 79 ? 17.149 -4.282 -13.469 1.00 95.44 79 SER A C 1
ATOM 676 O O . SER A 1 79 ? 17.584 -4.166 -14.614 1.00 95.44 79 SER A O 1
ATOM 678 N N . VAL A 1 80 ? 17.001 -5.480 -12.890 1.00 95.56 80 VAL A N 1
ATOM 679 C CA . VAL A 1 80 ? 17.351 -6.743 -13.563 1.00 95.56 80 VAL A CA 1
ATOM 680 C C . VAL A 1 80 ? 16.447 -7.003 -14.770 1.00 95.56 80 VAL A C 1
ATOM 682 O O . VAL A 1 80 ? 16.930 -7.407 -15.830 1.00 95.56 80 VAL A O 1
ATOM 685 N N . ILE A 1 81 ? 15.140 -6.771 -14.637 1.00 95.19 81 ILE A N 1
ATOM 686 C CA . ILE A 1 81 ? 14.185 -6.971 -15.736 1.00 95.19 81 ILE A CA 1
ATOM 687 C C . ILE A 1 81 ? 14.482 -6.025 -16.896 1.00 95.19 81 ILE A C 1
ATOM 689 O O . ILE A 1 81 ? 14.536 -6.473 -18.041 1.00 95.19 81 ILE A O 1
ATOM 693 N N . VAL A 1 82 ? 14.712 -4.743 -16.608 1.00 95.00 82 VAL A N 1
ATOM 694 C CA . VAL A 1 82 ? 15.018 -3.729 -17.625 1.00 95.00 82 VAL A CA 1
ATOM 695 C C . VAL A 1 82 ? 16.328 -4.060 -18.339 1.00 95.00 82 VAL A C 1
ATOM 697 O O . VAL A 1 82 ? 16.370 -4.017 -19.567 1.00 95.00 82 VAL A O 1
ATOM 700 N N . ALA A 1 83 ? 17.366 -4.478 -17.604 1.00 94.56 83 ALA A N 1
ATOM 701 C CA . ALA A 1 83 ? 18.633 -4.903 -18.199 1.00 94.56 83 ALA A CA 1
ATOM 702 C C . ALA A 1 83 ? 18.449 -6.077 -19.176 1.00 94.56 83 ALA A C 1
ATOM 704 O O . ALA A 1 83 ? 18.981 -6.059 -20.284 1.00 94.56 83 ALA A O 1
ATOM 705 N N . ARG A 1 84 ? 17.648 -7.085 -18.807 1.00 94.56 84 ARG A N 1
ATOM 706 C CA . ARG A 1 84 ? 17.343 -8.222 -19.693 1.00 94.56 84 ARG A CA 1
ATOM 707 C C . ARG A 1 84 ? 16.515 -7.808 -20.901 1.00 94.56 84 ARG A C 1
ATOM 709 O O . ARG A 1 84 ? 16.769 -8.293 -21.999 1.00 94.56 84 ARG A O 1
ATOM 716 N N . TRP A 1 85 ? 15.528 -6.940 -20.706 1.00 94.00 85 TRP A N 1
ATOM 717 C CA . TRP A 1 85 ? 14.687 -6.462 -21.797 1.00 94.00 85 TRP A CA 1
ATOM 718 C C . TRP A 1 85 ? 15.510 -5.726 -22.856 1.00 94.00 85 TRP A C 1
ATOM 720 O O . TRP A 1 85 ? 15.314 -5.973 -24.040 1.00 94.00 85 TRP A O 1
ATOM 730 N N . TYR A 1 86 ? 16.489 -4.918 -22.443 1.00 91.75 86 TYR A N 1
ATOM 731 C CA . TYR A 1 86 ? 17.385 -4.234 -23.375 1.00 91.75 86 TYR A CA 1
ATOM 732 C C . TYR A 1 86 ? 18.278 -5.197 -24.174 1.00 91.75 86 TYR A C 1
ATOM 734 O O . TYR A 1 86 ? 18.534 -4.964 -25.348 1.00 91.75 86 TYR A O 1
ATOM 742 N N . VAL A 1 87 ? 18.737 -6.293 -23.559 1.00 92.62 87 VAL A N 1
ATOM 743 C CA . VAL A 1 87 ? 19.629 -7.272 -24.212 1.00 92.62 87 VAL A CA 1
ATOM 744 C C . VAL A 1 87 ? 18.887 -8.222 -25.162 1.00 92.62 87 VAL A C 1
ATOM 746 O O . VAL A 1 87 ? 19.456 -8.621 -26.173 1.00 92.62 87 VAL A O 1
ATOM 749 N N . TYR A 1 88 ? 17.649 -8.619 -24.839 1.00 90.38 88 TYR A N 1
ATOM 750 C CA . TYR A 1 88 ? 16.928 -9.680 -25.567 1.00 90.38 88 TYR A CA 1
ATOM 751 C C . TYR A 1 88 ? 15.629 -9.235 -26.257 1.00 90.38 88 TYR A C 1
ATOM 753 O O . TYR A 1 88 ? 15.070 -10.005 -27.035 1.00 90.38 88 TYR A O 1
ATOM 761 N N . GLY A 1 89 ? 15.085 -8.068 -25.908 1.00 66.88 89 GLY A N 1
ATOM 762 C CA . GLY A 1 89 ? 13.736 -7.633 -26.289 1.00 66.88 89 GLY A CA 1
ATOM 763 C C . GLY A 1 89 ? 13.672 -6.360 -27.135 1.00 66.88 89 GLY A C 1
ATOM 764 O O . GLY A 1 89 ? 12.560 -5.951 -27.480 1.00 66.88 89 GLY A O 1
ATOM 765 N N . ALA A 1 90 ? 14.820 -5.750 -27.445 1.00 53.56 90 ALA A N 1
ATOM 766 C CA . ALA A 1 90 ? 14.970 -4.648 -28.395 1.00 53.56 90 ALA A CA 1
ATOM 767 C C . ALA A 1 90 ? 15.581 -5.149 -29.709 1.00 53.56 90 ALA A C 1
ATOM 769 O O . ALA A 1 90 ? 16.508 -5.987 -29.639 1.00 53.56 90 ALA A O 1
#

Nearest PDB structures (foldseek):
  8d1o-assembly1_E  TM=9.567E-01  e=1.097E-03  Homo sapiens
  8d1e-assembly1_D  TM=8.893E-01  e=5.698E-04  Homo sapiens
  6n26-assembly1_A  TM=9.414E-01  e=2.444E-03  Gallus gallus
  6n27-assembly1_A  TM=9.434E-01  e=2.628E-03  Gallus gallus
  5t5n-assembly1_A  TM=9.438E-01  e=8.424E-03  Gallus gallus

Sequence (90 aa):
MTISYDEEFSSLMLRWRGSLWKAVLKDLIAFYIGYYIILAIQWYVLDEKQKEYFTGWIHWCEIGSQYIPLSFLLGFFVSVIVARWYVYGA

Organism: Cylicostephanus goldi (NCBI:txid71465)